Protein AF-A0A7S1HAK6-F1 (afdb_monomer_lite)

pLDDT: mean 76.94, std 20.68, range [29.27, 96.5]

InterPro domains:
  IPR003594 Histidine kinase/HSP90-like ATPase domain [PF02518] (21-90)
  IPR036890 Histidine kinase/HSP90-like ATPase superfamily [G3DSA:3.30.565.10] (14-149)
  IPR036890 Histidine kinase/HSP90-like ATPase superfamily [SSF55874] (18-151)

Secondary structure (DSSP, 8-state):
----HHHHHHHHHHH---TTHHHHHHHHHHHHTT-S-EEEEEETTTTEEEEEE-SS--S-GGGGS---SS---TTGGGT---TTHHHHHHHHH-SEEEEEETTEEEEEEHHHHHTT----EEE-SSPPPSSEEEEEES---TTHHHHHHHHHTT-SS--

Radius of gyration: 15.9 Å; chains: 1; bounding box: 50×39×36 Å

Foldseek 3Di:
DDDPVVVVLVVVLVVCVDLCLLVLLLLVVLVVLVFQAKDWDADQVQRKIKIDTQGQADPDCVLQLCPDDDDDDPVVPVPDDGSHPSNLSLLSQAQWKWKDAPQKIWTDGSVCSVVVNDIDIDGHPDDHDRYMMMMGGPGDDPCCVVCVCVSCVPPPHHD

Structure (mmCIF, N/CA/C/O backbone):
data_AF-A0A7S1HAK6-F1
#
_entry.id   AF-A0A7S1HAK6-F1
#
loop_
_atom_site.group_PDB
_atom_site.id
_atom_site.type_symbol
_atom_site.label_atom_id
_atom_site.label_alt_id
_atom_site.label_comp_id
_atom_site.label_asym_id
_atom_site.label_entity_id
_atom_site.label_seq_id
_atom_site.pdbx_PDB_ins_code
_atom_site.Cartn_x
_atom_site.Cartn_y
_atom_site.Cartn_z
_atom_site.occupancy
_atom_site.B_iso_or_equiv
_atom_site.auth_seq_id
_atom_site.auth_comp_id
_atom_site.auth_asym_id
_atom_site.auth_atom_id
_atom_site.pdbx_PDB_model_num
ATOM 1 N N . VAL A 1 1 ? -34.509 18.110 -1.841 1.00 38.28 1 VAL A N 1
ATOM 2 C CA . VAL A 1 1 ? -34.094 17.100 -2.841 1.00 38.28 1 VAL A CA 1
ATOM 3 C C . VAL A 1 1 ? -33.047 16.230 -2.169 1.00 38.28 1 VAL A C 1
ATOM 5 O O . VAL A 1 1 ? -32.021 16.768 -1.783 1.00 38.28 1 VAL A O 1
ATOM 8 N N . ARG A 1 2 ? -33.351 14.958 -1.875 1.00 29.27 2 ARG A N 1
ATOM 9 C CA . ARG A 1 2 ? -32.369 14.028 -1.294 1.00 29.27 2 ARG A CA 1
ATOM 10 C C . ARG A 1 2 ? -31.511 13.514 -2.444 1.00 29.27 2 ARG A C 1
ATOM 12 O O . ARG A 1 2 ? -32.037 12.844 -3.329 1.00 29.27 2 ARG A O 1
ATOM 19 N N . ILE A 1 3 ? -30.249 13.926 -2.474 1.00 37.22 3 ILE A N 1
ATOM 20 C CA . ILE A 1 3 ? -29.273 13.412 -3.432 1.00 37.22 3 ILE A CA 1
ATOM 21 C C . ILE A 1 3 ? -28.957 11.981 -2.996 1.00 37.22 3 ILE A C 1
ATOM 23 O O . ILE A 1 3 ? -28.778 11.700 -1.815 1.00 37.22 3 ILE A O 1
ATOM 27 N N . ASN A 1 4 ? -29.045 11.059 -3.946 1.00 34.94 4 ASN A N 1
ATOM 28 C CA . ASN A 1 4 ? -28.927 9.630 -3.713 1.00 34.94 4 ASN A CA 1
ATOM 29 C C . ASN A 1 4 ? -27.428 9.278 -3.680 1.00 34.94 4 ASN A C 1
ATOM 31 O O . ASN A 1 4 ? -26.848 8.942 -4.713 1.00 34.94 4 ASN A O 1
ATOM 35 N N . ASP A 1 5 ? -26.795 9.426 -2.515 1.00 44.34 5 ASP A N 1
ATOM 36 C CA . ASP A 1 5 ? -25.338 9.279 -2.336 1.00 44.34 5 ASP A CA 1
ATOM 37 C C . ASP A 1 5 ? -24.814 7.868 -2.677 1.00 44.34 5 ASP A C 1
ATOM 39 O O . ASP A 1 5 ? -23.663 7.697 -3.071 1.00 44.34 5 ASP A O 1
ATOM 43 N N . GLU A 1 6 ? -25.670 6.843 -2.641 1.00 43.56 6 GLU A N 1
ATOM 44 C CA . GLU A 1 6 ? -25.297 5.475 -3.034 1.00 43.56 6 GLU A CA 1
ATOM 45 C C . GLU A 1 6 ? -25.068 5.319 -4.550 1.00 43.56 6 GLU A C 1
ATOM 47 O O . GLU A 1 6 ? -24.323 4.438 -4.993 1.00 43.56 6 GLU A O 1
ATOM 52 N N . GLY A 1 7 ? -25.687 6.180 -5.367 1.00 35.03 7 GLY A N 1
ATOM 53 C CA . GLY A 1 7 ? -25.529 6.170 -6.823 1.00 35.03 7 GLY A CA 1
ATOM 54 C C . GLY A 1 7 ? -24.215 6.799 -7.291 1.00 35.03 7 GLY A C 1
ATOM 55 O O . GLY A 1 7 ? -23.624 6.325 -8.264 1.00 35.03 7 GLY A O 1
ATOM 56 N N . SER A 1 8 ? -23.725 7.825 -6.585 1.00 40.34 8 SER A N 1
ATOM 57 C CA . SER A 1 8 ? -22.475 8.510 -6.943 1.00 40.34 8 SER A CA 1
ATOM 58 C C . SER A 1 8 ? -21.254 7.625 -6.668 1.00 40.34 8 SER A C 1
ATOM 60 O O . SER A 1 8 ? -20.382 7.509 -7.529 1.00 40.34 8 SER A O 1
ATOM 62 N N . LEU A 1 9 ? -21.254 6.885 -5.552 1.00 43.53 9 LEU A N 1
ATOM 63 C CA . LEU A 1 9 ? -20.202 5.923 -5.200 1.00 43.53 9 LEU A CA 1
ATOM 64 C C . LEU A 1 9 ? -20.114 4.756 -6.200 1.00 43.53 9 LEU A C 1
ATOM 66 O O . LEU A 1 9 ? -19.022 4.298 -6.546 1.00 43.53 9 LEU A O 1
ATOM 70 N N . ARG A 1 10 ? -21.259 4.280 -6.715 1.00 40.53 10 ARG A N 1
ATOM 71 C CA . ARG A 1 10 ? -21.298 3.222 -7.743 1.00 40.53 10 ARG A CA 1
ATOM 72 C C . ARG A 1 10 ? -20.753 3.689 -9.092 1.00 40.53 10 ARG A C 1
ATOM 74 O O . ARG A 1 10 ? -20.048 2.916 -9.732 1.00 40.53 10 ARG A O 1
ATOM 81 N N . ASN A 1 11 ? -21.031 4.926 -9.503 1.00 34.59 11 ASN A N 1
ATOM 82 C CA . ASN A 1 11 ? -20.474 5.489 -10.738 1.00 34.59 11 ASN A CA 1
ATOM 83 C C . ASN A 1 11 ? -18.982 5.842 -10.606 1.00 34.59 11 ASN A C 1
ATOM 85 O O . ASN A 1 11 ? -18.238 5.685 -11.571 1.00 34.59 11 ASN A O 1
ATOM 89 N N . GLN A 1 12 ? -18.508 6.224 -9.416 1.00 44.78 12 GLN A N 1
ATOM 90 C CA . GLN A 1 12 ? -17.081 6.472 -9.163 1.00 44.78 12 GLN A CA 1
ATOM 91 C C . GLN A 1 12 ? -16.223 5.205 -9.269 1.00 44.78 12 GLN A C 1
ATOM 93 O O . GLN A 1 12 ? -15.096 5.281 -9.749 1.00 44.78 12 GLN A O 1
ATOM 98 N N . ARG A 1 13 ? -16.760 4.021 -8.934 1.00 44.62 13 ARG A N 1
ATOM 99 C CA . ARG A 1 13 ? -16.067 2.739 -9.177 1.00 44.62 13 ARG A CA 1
ATOM 100 C C . ARG A 1 13 ? -15.721 2.505 -10.653 1.00 44.62 13 ARG A C 1
ATOM 102 O O . ARG A 1 13 ? -14.729 1.843 -10.929 1.00 44.62 13 ARG A O 1
ATOM 109 N N . PHE A 1 14 ? -16.499 3.063 -11.585 1.00 39.50 14 PHE A N 1
ATOM 110 C CA . PHE A 1 14 ? -16.214 3.000 -13.024 1.00 39.50 14 PHE A CA 1
ATOM 111 C C . PHE A 1 14 ? -15.287 4.122 -13.515 1.00 39.50 14 PHE A C 1
ATOM 113 O O . PHE A 1 14 ? -14.663 3.960 -14.559 1.00 39.50 14 PHE A O 1
ATOM 120 N N . ALA A 1 15 ? -15.162 5.229 -12.774 1.00 41.44 15 ALA A N 1
ATOM 121 C CA . ALA A 1 15 ? -14.286 6.352 -13.124 1.00 41.44 15 ALA A CA 1
ATOM 122 C C . ALA A 1 15 ? -12.788 6.060 -12.883 1.00 41.44 15 ALA A C 1
ATOM 124 O O . ALA A 1 15 ? -11.925 6.782 -13.378 1.00 41.44 15 ALA A O 1
ATOM 125 N N . PHE A 1 16 ? -12.456 4.975 -12.175 1.00 50.88 16 PHE A N 1
ATOM 126 C CA . PHE A 1 16 ? -11.088 4.465 -12.045 1.00 50.88 16 PHE A CA 1
ATOM 127 C C . PHE A 1 16 ? -10.793 3.436 -13.150 1.00 50.88 16 PHE A C 1
ATOM 129 O O . PHE A 1 16 ? -10.568 2.256 -12.894 1.00 50.88 16 PHE A O 1
ATOM 136 N N . THR A 1 17 ? -10.830 3.897 -14.402 1.00 45.53 17 THR A N 1
ATOM 137 C CA . THR A 1 17 ? -10.734 3.088 -15.633 1.00 45.53 17 THR A CA 1
ATOM 138 C C . THR A 1 17 ? -9.435 2.282 -15.756 1.00 45.53 17 THR A C 1
ATOM 140 O O . THR A 1 17 ? -9.392 1.302 -16.496 1.00 45.53 17 THR A O 1
ATOM 143 N N . ASP A 1 18 ? -8.387 2.630 -15.005 1.00 64.81 18 ASP A N 1
ATOM 144 C CA . ASP A 1 18 ? -7.153 1.851 -14.967 1.00 64.81 18 ASP A CA 1
ATOM 145 C C . ASP A 1 18 ? -6.836 1.371 -13.544 1.00 64.81 18 ASP A C 1
ATOM 147 O O . ASP A 1 18 ? -6.175 2.050 -12.756 1.00 64.81 18 ASP A O 1
ATOM 151 N N . ARG A 1 19 ? -7.308 0.158 -13.238 1.00 72.00 19 ARG A N 1
ATOM 152 C CA . ARG A 1 19 ? -7.022 -0.609 -12.015 1.00 72.00 19 ARG A CA 1
ATOM 153 C C . ARG A 1 19 ? -5.526 -0.689 -11.677 1.00 72.00 19 ARG A C 1
ATOM 155 O O . ARG A 1 19 ? -5.182 -0.808 -10.507 1.00 72.00 19 ARG A O 1
ATOM 162 N N . PHE A 1 20 ? -4.631 -0.566 -12.661 1.00 79.19 20 PHE A N 1
ATOM 163 C CA . PHE A 1 20 ? -3.183 -0.589 -12.442 1.00 79.19 20 PHE A CA 1
ATOM 164 C C . PHE A 1 20 ? -2.629 0.745 -11.929 1.00 79.19 20 PHE A C 1
ATOM 166 O O . PHE A 1 20 ? -1.528 0.775 -11.382 1.00 79.19 20 PHE A O 1
ATOM 173 N N . THR A 1 21 ? -3.406 1.831 -12.013 1.00 78.25 21 THR A N 1
ATOM 174 C CA . THR A 1 21 ? -3.034 3.144 -11.462 1.00 78.25 21 THR A CA 1
ATOM 175 C C . THR A 1 21 ? -2.714 3.049 -9.976 1.00 78.25 21 THR A C 1
ATOM 177 O O . THR A 1 21 ? -1.777 3.698 -9.528 1.00 78.25 21 THR A O 1
ATOM 180 N N . LEU A 1 22 ? -3.416 2.198 -9.212 1.00 84.06 22 LEU A N 1
ATOM 181 C CA . LEU A 1 22 ? -3.130 2.019 -7.784 1.00 84.06 22 LEU A CA 1
ATOM 182 C C . LEU A 1 22 ? -1.680 1.579 -7.545 1.00 84.06 22 LEU A C 1
ATOM 184 O O . LEU A 1 22 ? -1.036 2.071 -6.627 1.00 84.06 22 LEU A O 1
ATOM 188 N N . VAL A 1 23 ? -1.139 0.708 -8.404 1.00 88.69 23 VAL A N 1
ATOM 189 C CA . VAL A 1 23 ? 0.243 0.227 -8.286 1.00 88.69 23 VAL A CA 1
ATOM 190 C C . VAL A 1 23 ? 1.192 1.393 -8.528 1.00 88.69 23 VAL A C 1
ATOM 192 O O . VAL A 1 23 ? 2.056 1.661 -7.699 1.00 88.69 23 VAL A O 1
ATOM 195 N N . SER A 1 24 ? 0.975 2.154 -9.601 1.00 86.31 24 SER A N 1
ATOM 196 C CA . SER A 1 24 ? 1.760 3.354 -9.903 1.00 86.31 24 SER A CA 1
ATOM 197 C C . SER A 1 24 ? 1.723 4.390 -8.776 1.00 86.31 24 SER A C 1
ATOM 199 O O . SER A 1 24 ? 2.744 5.020 -8.509 1.00 86.31 24 SER A O 1
ATOM 201 N N . GLU A 1 25 ? 0.591 4.567 -8.091 1.00 86.50 25 GLU A N 1
ATOM 202 C CA . GLU A 1 25 ? 0.476 5.475 -6.941 1.00 86.50 25 GLU A CA 1
ATOM 203 C C . GLU A 1 25 ? 1.301 4.995 -5.738 1.00 86.50 25 GLU A C 1
ATOM 205 O O . GLU A 1 25 ? 2.014 5.790 -5.121 1.00 86.50 25 GLU A O 1
ATOM 210 N N . LEU A 1 26 ? 1.275 3.694 -5.431 1.00 89.81 26 LEU A N 1
ATOM 211 C CA . LEU A 1 26 ? 2.104 3.115 -4.368 1.00 89.81 26 LEU A CA 1
ATOM 212 C C . LEU A 1 26 ? 3.599 3.253 -4.685 1.00 89.81 26 LEU A C 1
ATOM 214 O O . LEU A 1 26 ? 4.371 3.697 -3.833 1.00 89.81 26 LEU A O 1
ATOM 218 N N . LEU A 1 27 ? 4.001 2.973 -5.930 1.00 90.75 27 LEU A N 1
ATOM 219 C CA . LEU A 1 27 ? 5.383 3.157 -6.378 1.00 90.75 27 LEU A CA 1
ATOM 220 C C . LEU A 1 27 ? 5.813 4.634 -6.281 1.00 90.75 27 LEU A C 1
ATOM 222 O O . LEU A 1 27 ? 6.911 4.951 -5.814 1.00 90.75 27 LEU A O 1
ATOM 226 N N . GLN A 1 28 ? 4.944 5.570 -6.676 1.00 86.19 28 GLN A N 1
ATOM 227 C CA . GLN A 1 28 ? 5.211 7.005 -6.551 1.00 86.19 28 GLN A CA 1
ATOM 228 C C . GLN A 1 28 ? 5.356 7.446 -5.091 1.00 86.19 28 GLN A C 1
ATOM 230 O O . GLN A 1 28 ? 6.213 8.286 -4.800 1.00 86.19 28 GLN A O 1
ATOM 235 N N . ASN A 1 29 ? 4.559 6.889 -4.177 1.00 87.56 29 ASN A N 1
ATOM 236 C CA . ASN A 1 29 ? 4.664 7.167 -2.745 1.00 87.56 29 ASN A CA 1
ATOM 237 C C . ASN A 1 29 ? 6.003 6.690 -2.177 1.00 87.56 29 ASN A C 1
ATOM 239 O O . ASN A 1 29 ? 6.687 7.478 -1.523 1.00 87.56 29 ASN A O 1
ATOM 243 N N . ALA A 1 30 ? 6.435 5.478 -2.524 1.00 90.38 30 ALA A N 1
ATOM 244 C CA . ALA A 1 30 ? 7.760 4.975 -2.168 1.00 90.38 30 ALA A CA 1
ATOM 245 C C . ALA A 1 30 ? 8.882 5.897 -2.686 1.00 90.38 30 ALA A C 1
ATOM 247 O O . ALA A 1 30 ? 9.790 6.285 -1.947 1.00 90.38 30 ALA A O 1
ATOM 248 N N . ARG A 1 31 ? 8.779 6.368 -3.938 1.00 89.69 31 ARG A N 1
ATOM 249 C CA . ARG A 1 31 ? 9.730 7.343 -4.499 1.00 89.69 31 ARG A CA 1
ATOM 250 C C . ARG A 1 31 ? 9.743 8.665 -3.722 1.00 89.69 31 ARG A C 1
ATOM 252 O O . ARG A 1 31 ? 10.815 9.186 -3.429 1.00 89.69 31 ARG A O 1
ATOM 259 N N . ARG A 1 32 ? 8.576 9.218 -3.365 1.00 86.81 32 ARG A N 1
ATOM 260 C CA . ARG A 1 32 ? 8.457 10.446 -2.541 1.00 86.81 32 ARG A CA 1
ATOM 261 C C . ARG A 1 32 ? 9.006 10.255 -1.121 1.00 86.81 32 ARG A C 1
ATOM 263 O O . ARG A 1 32 ? 9.418 11.229 -0.483 1.00 86.81 32 ARG A O 1
ATOM 270 N N . ALA A 1 33 ? 9.008 9.021 -0.624 1.00 89.00 33 ALA A N 1
ATOM 271 C CA . ALA A 1 33 ? 9.649 8.643 0.629 1.00 89.00 33 ALA A CA 1
ATOM 272 C C . ALA A 1 33 ? 11.176 8.485 0.501 1.00 89.00 33 ALA A C 1
ATOM 274 O O . ALA A 1 33 ? 11.846 8.289 1.513 1.00 89.00 33 ALA A O 1
ATOM 275 N N . GLY A 1 34 ? 11.738 8.610 -0.707 1.00 91.75 34 GLY A N 1
ATOM 276 C CA . GLY A 1 34 ? 13.169 8.445 -0.954 1.00 91.75 34 GLY A CA 1
ATOM 277 C C . GLY A 1 34 ? 13.623 6.987 -0.910 1.00 91.75 34 GLY A C 1
ATOM 278 O O . GLY A 1 34 ? 14.780 6.731 -0.584 1.00 91.75 34 GLY A O 1
ATOM 279 N N . ALA A 1 35 ? 12.724 6.039 -1.198 1.00 94.25 35 ALA A N 1
ATOM 280 C CA . ALA A 1 35 ? 13.066 4.626 -1.265 1.00 94.25 35 ALA A CA 1
ATOM 281 C C . ALA A 1 35 ? 14.196 4.370 -2.268 1.00 94.25 35 ALA A C 1
ATOM 283 O O . ALA A 1 35 ? 14.256 4.986 -3.332 1.00 94.25 35 ALA A O 1
ATOM 284 N N . ARG A 1 36 ? 15.079 3.437 -1.917 1.00 95.50 36 ARG A N 1
ATOM 285 C CA . ARG A 1 36 ? 16.211 2.967 -2.730 1.00 95.50 36 ARG A CA 1
ATOM 286 C C . ARG A 1 36 ? 15.911 1.634 -3.409 1.00 95.50 36 ARG A C 1
ATOM 288 O O . ARG A 1 36 ? 16.607 1.267 -4.347 1.00 95.50 36 ARG A O 1
ATOM 295 N N . SER A 1 37 ? 14.904 0.923 -2.921 1.00 95.50 37 SER A N 1
ATOM 296 C CA . SER A 1 37 ? 14.361 -0.302 -3.495 1.00 95.50 37 SER A CA 1
ATOM 297 C C . SER A 1 37 ? 12.890 -0.414 -3.128 1.00 95.50 37 SER A C 1
ATOM 299 O O . SER A 1 37 ? 12.491 -0.025 -2.025 1.00 95.50 37 SER A O 1
ATOM 301 N N . ILE A 1 38 ? 12.107 -0.980 -4.034 1.00 95.44 38 ILE A N 1
ATOM 302 C CA . ILE A 1 38 ? 10.700 -1.295 -3.819 1.00 95.44 38 ILE A CA 1
ATOM 303 C C . ILE A 1 38 ? 10.520 -2.791 -4.094 1.00 95.44 38 ILE A C 1
ATOM 305 O O . ILE A 1 38 ? 11.270 -3.376 -4.866 1.00 95.44 38 ILE A O 1
ATOM 309 N N . THR A 1 39 ? 9.569 -3.433 -3.432 1.00 96.06 39 THR A N 1
ATOM 310 C CA . THR A 1 39 ? 9.175 -4.819 -3.698 1.00 96.06 39 THR A CA 1
ATOM 311 C C . THR A 1 39 ? 7.670 -4.862 -3.870 1.00 96.06 39 THR A C 1
ATOM 313 O O . THR A 1 39 ? 6.943 -4.263 -3.075 1.00 96.06 39 THR A O 1
ATOM 316 N N . VAL A 1 40 ? 7.212 -5.545 -4.917 1.00 95.06 40 VAL A N 1
ATOM 317 C CA . VAL A 1 40 ? 5.793 -5.710 -5.234 1.00 95.06 40 VAL A CA 1
ATOM 318 C C . VAL A 1 40 ? 5.468 -7.197 -5.293 1.00 95.06 40 VAL A C 1
ATOM 320 O O . VAL A 1 40 ? 5.853 -7.883 -6.236 1.00 95.06 40 VAL A O 1
ATOM 323 N N . ASP A 1 41 ? 4.715 -7.677 -4.309 1.00 95.31 41 ASP A N 1
ATOM 324 C CA . ASP A 1 41 ? 4.227 -9.052 -4.243 1.00 95.31 41 ASP A CA 1
ATOM 325 C C . ASP A 1 41 ? 2.724 -9.071 -4.521 1.00 95.31 41 ASP A C 1
ATOM 327 O O . ASP A 1 41 ? 1.949 -8.397 -3.842 1.00 95.31 41 ASP A O 1
ATOM 331 N N . HIS A 1 42 ? 2.291 -9.849 -5.511 1.00 94.62 42 HIS A N 1
ATOM 332 C CA . HIS A 1 42 ? 0.876 -9.997 -5.845 1.00 94.62 42 HIS A CA 1
ATOM 333 C C . HIS A 1 42 ? 0.478 -11.466 -5.904 1.00 94.62 42 HIS A C 1
ATOM 335 O O . HIS A 1 42 ? 1.014 -12.238 -6.699 1.00 94.62 42 HIS A O 1
ATOM 341 N N . ASP A 1 43 ? -0.516 -11.822 -5.099 1.00 93.88 43 ASP A N 1
ATOM 342 C CA . ASP A 1 43 ? -1.148 -13.131 -5.098 1.00 93.88 43 ASP A CA 1
ATOM 343 C C . ASP A 1 43 ? -2.574 -13.013 -5.646 1.00 93.88 43 ASP A C 1
ATOM 345 O O . ASP A 1 43 ? -3.485 -12.504 -4.990 1.00 93.88 43 ASP A O 1
ATOM 349 N N . ALA A 1 44 ? -2.770 -13.523 -6.862 1.00 89.44 44 ALA A N 1
ATOM 350 C CA . ALA A 1 44 ? -4.064 -13.517 -7.535 1.00 89.44 44 ALA A CA 1
ATOM 351 C C . ALA A 1 44 ? -5.088 -14.482 -6.904 1.00 89.44 44 ALA A C 1
ATOM 353 O O . ALA A 1 44 ? -6.292 -14.284 -7.076 1.00 89.44 44 ALA A O 1
ATOM 354 N N . VAL A 1 45 ? -4.638 -15.520 -6.184 1.00 90.62 45 VAL A N 1
ATOM 355 C CA . VAL A 1 45 ? -5.517 -16.498 -5.523 1.00 90.62 45 VAL A CA 1
ATOM 356 C C . VAL A 1 45 ? -6.130 -15.878 -4.275 1.00 90.62 45 VAL A C 1
ATOM 358 O O . VAL A 1 45 ? -7.349 -15.912 -4.109 1.00 90.62 45 VAL A O 1
ATOM 361 N N . THR A 1 46 ? -5.302 -15.272 -3.420 1.00 93.81 46 THR A N 1
ATOM 362 C CA . THR A 1 46 ? -5.783 -14.581 -2.211 1.00 93.81 46 THR A CA 1
ATOM 363 C C . THR A 1 46 ? -6.253 -13.151 -2.479 1.00 93.81 46 THR A C 1
ATOM 365 O O . THR A 1 46 ? -6.864 -12.542 -1.602 1.00 93.81 46 THR A O 1
ATOM 368 N N . ARG A 1 47 ? -6.033 -12.632 -3.697 1.00 94.19 47 ARG A N 1
ATOM 369 C CA . ARG A 1 47 ? -6.328 -11.247 -4.104 1.00 94.19 47 ARG A CA 1
ATOM 370 C C . ARG A 1 47 ? -5.635 -10.235 -3.201 1.00 94.19 47 ARG A C 1
ATOM 372 O O . ARG A 1 47 ? -6.260 -9.285 -2.720 1.00 94.19 47 ARG A O 1
ATOM 379 N N . THR A 1 48 ? -4.350 -10.471 -2.965 1.00 95.44 48 THR A N 1
ATOM 380 C CA . THR A 1 48 ? -3.521 -9.656 -2.077 1.00 95.44 48 THR A CA 1
ATOM 381 C C . THR A 1 48 ? -2.400 -9.002 -2.870 1.00 95.44 48 THR A C 1
ATOM 383 O O . THR A 1 48 ? -1.679 -9.678 -3.602 1.00 95.44 48 THR A O 1
ATOM 386 N N . LEU A 1 49 ? -2.237 -7.691 -2.712 1.00 95.56 49 LEU A N 1
ATOM 387 C CA . LEU A 1 49 ? -1.083 -6.941 -3.201 1.00 95.56 49 LEU A CA 1
ATOM 388 C C . LEU A 1 49 ? -0.329 -6.374 -2.002 1.00 95.56 49 LEU A C 1
ATOM 390 O O . LEU A 1 49 ? -0.909 -5.643 -1.207 1.00 95.56 49 LEU A O 1
ATOM 394 N N . THR A 1 50 ? 0.961 -6.666 -1.903 1.00 96.44 50 THR A N 1
ATOM 395 C CA . THR A 1 50 ? 1.860 -6.073 -0.916 1.00 96.44 50 THR A CA 1
ATOM 396 C C . THR A 1 50 ? 2.914 -5.242 -1.633 1.00 96.44 50 THR A C 1
ATOM 398 O O . THR A 1 50 ? 3.605 -5.742 -2.517 1.00 96.44 50 THR A O 1
ATOM 401 N N . VAL A 1 51 ? 3.054 -3.977 -1.246 1.00 95.38 51 VAL A N 1
ATOM 402 C CA . VAL A 1 51 ? 4.135 -3.095 -1.697 1.00 95.38 51 VAL A CA 1
ATOM 403 C C . VAL A 1 51 ? 4.983 -2.719 -0.494 1.00 95.38 51 VAL A C 1
ATOM 405 O O . VAL A 1 51 ? 4.454 -2.256 0.516 1.00 95.38 51 VAL A O 1
ATOM 408 N N . ARG A 1 52 ? 6.295 -2.929 -0.599 1.00 96.50 52 ARG A N 1
ATOM 409 C CA . ARG A 1 52 ? 7.274 -2.591 0.440 1.00 96.50 52 ARG A CA 1
ATOM 410 C C . ARG A 1 52 ? 8.319 -1.654 -0.126 1.00 96.50 52 ARG A C 1
ATOM 412 O O . ARG A 1 52 ? 8.811 -1.882 -1.225 1.00 96.50 52 ARG A O 1
ATOM 419 N N . ASP A 1 53 ? 8.694 -0.645 0.637 1.00 95.75 53 ASP A N 1
ATOM 420 C CA . ASP A 1 53 ? 9.787 0.255 0.301 1.00 95.75 53 ASP A CA 1
ATOM 421 C C . ASP A 1 53 ? 10.688 0.495 1.511 1.00 95.75 53 ASP A C 1
ATOM 423 O O . ASP A 1 53 ? 10.252 0.345 2.648 1.00 95.75 53 ASP A O 1
ATOM 427 N N . ASN A 1 54 ? 11.941 0.875 1.263 1.00 96.31 54 ASN A N 1
ATOM 428 C CA . ASN A 1 54 ? 12.916 1.234 2.299 1.00 96.31 54 ASN A CA 1
ATOM 429 C C . ASN A 1 54 ? 13.168 2.751 2.373 1.00 96.31 54 ASN A C 1
ATOM 431 O O . ASN A 1 54 ? 14.301 3.199 2.555 1.00 96.31 54 ASN A O 1
ATOM 435 N N . GLY A 1 55 ? 12.130 3.558 2.145 1.00 94.19 55 GLY A N 1
ATOM 436 C CA . GLY A 1 55 ? 12.180 5.007 2.295 1.00 94.19 55 GLY A CA 1
ATOM 437 C C . GLY A 1 55 ? 12.122 5.458 3.758 1.00 94.19 55 GLY A C 1
ATOM 438 O O . GLY A 1 55 ? 12.285 4.685 4.699 1.00 94.19 55 GLY A O 1
ATOM 439 N N . ARG A 1 56 ? 11.843 6.747 3.975 1.00 93.44 56 ARG A N 1
ATOM 440 C CA . ARG A 1 56 ? 11.747 7.349 5.325 1.00 93.44 56 ARG A CA 1
ATOM 441 C C . ARG A 1 56 ? 10.530 6.908 6.154 1.00 93.44 56 ARG A C 1
ATOM 443 O O . ARG A 1 56 ? 10.448 7.242 7.339 1.00 93.44 56 ARG A O 1
ATOM 450 N N . GLY A 1 57 ? 9.591 6.194 5.536 1.00 91.50 57 GLY A N 1
ATOM 451 C CA . GLY A 1 57 ? 8.320 5.821 6.145 1.00 91.50 57 GLY A CA 1
ATOM 452 C C . GLY A 1 57 ? 7.306 6.967 6.214 1.00 91.50 57 GLY A C 1
ATOM 453 O O . GLY A 1 57 ? 7.457 8.003 5.560 1.00 91.50 57 GLY A O 1
ATOM 454 N N . ILE A 1 58 ? 6.267 6.763 7.020 1.00 88.38 58 ILE A N 1
ATOM 455 C CA . ILE A 1 58 ? 5.130 7.669 7.194 1.00 88.38 58 ILE A CA 1
ATOM 456 C C . ILE A 1 58 ? 5.125 8.173 8.633 1.00 88.38 58 ILE A C 1
ATOM 458 O O . ILE A 1 58 ? 4.856 7.415 9.556 1.00 88.38 58 ILE A O 1
ATOM 462 N N . ASP A 1 59 ? 5.422 9.459 8.814 1.00 84.31 59 ASP A N 1
ATOM 463 C CA . ASP A 1 59 ? 5.432 10.096 10.140 1.00 84.31 59 ASP A CA 1
ATOM 464 C C . ASP A 1 59 ? 4.020 10.392 10.668 1.00 84.31 59 ASP A C 1
ATOM 466 O O . ASP A 1 59 ? 3.817 10.530 11.869 1.00 84.31 59 ASP A O 1
ATOM 470 N N . ASP A 1 60 ? 3.057 10.536 9.759 1.00 83.31 60 ASP A N 1
ATOM 471 C CA . ASP A 1 60 ? 1.678 10.892 10.068 1.00 83.31 60 ASP A CA 1
ATOM 472 C C . ASP A 1 60 ? 0.732 10.130 9.134 1.00 83.31 60 ASP A C 1
ATOM 474 O O . ASP A 1 60 ? 0.613 10.441 7.945 1.00 83.31 60 ASP A O 1
ATOM 478 N N . PHE A 1 61 ? 0.073 9.111 9.686 1.00 82.75 61 PHE A N 1
ATOM 479 C CA . PHE A 1 61 ? -0.875 8.258 8.970 1.00 82.75 61 PHE A CA 1
ATOM 480 C C . PHE A 1 61 ? -2.132 9.019 8.532 1.00 82.75 61 PHE A C 1
ATOM 482 O O . PHE A 1 61 ? -2.775 8.608 7.566 1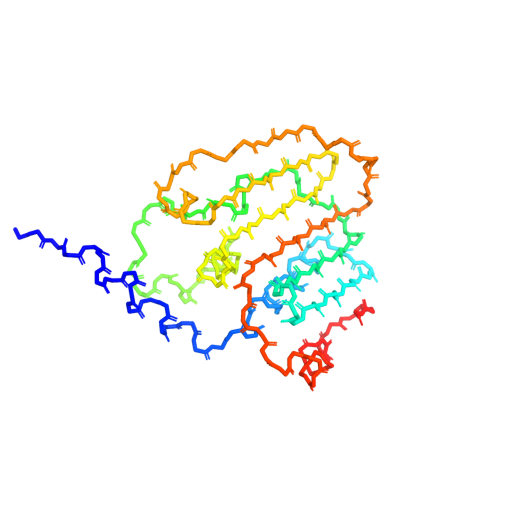.00 82.75 61 PHE A O 1
ATOM 489 N N . GLN A 1 62 ? -2.459 10.162 9.149 1.00 74.62 62 GLN A N 1
ATOM 490 C CA . GLN A 1 62 ? -3.581 10.986 8.696 1.00 74.62 62 GLN A CA 1
ATOM 491 C C . GLN A 1 62 ? -3.336 11.531 7.287 1.00 74.62 62 GLN A C 1
ATOM 493 O O . GLN A 1 62 ? -4.291 11.701 6.534 1.00 74.62 62 GLN A O 1
ATOM 498 N N . LYS A 1 63 ? -2.075 11.704 6.866 1.00 72.81 63 LYS A N 1
ATOM 499 C CA . LYS A 1 63 ? -1.721 12.131 5.497 1.00 72.81 63 LYS A CA 1
ATOM 500 C C . LYS A 1 63 ? -2.057 11.094 4.426 1.00 72.81 63 LYS A C 1
ATOM 502 O O . LYS A 1 63 ? -2.219 11.459 3.267 1.00 72.81 63 LYS A O 1
ATOM 507 N N . LEU A 1 64 ? -2.179 9.814 4.786 1.00 67.00 64 LEU A N 1
ATOM 508 C CA . LEU A 1 64 ? -2.696 8.786 3.870 1.00 67.00 64 LEU A CA 1
ATOM 509 C C . LEU A 1 64 ? -4.203 8.924 3.660 1.00 67.00 64 LEU A C 1
ATOM 511 O O . LEU A 1 64 ? -4.719 8.601 2.595 1.00 67.00 64 LEU A O 1
ATOM 515 N N . LEU A 1 65 ? -4.892 9.385 4.702 1.00 62.56 65 LEU A N 1
ATOM 516 C CA . LEU A 1 65 ? -6.343 9.373 4.846 1.00 62.56 65 LEU A CA 1
ATOM 517 C C . LEU A 1 65 ? -6.940 10.776 4.828 1.00 62.56 65 LEU A C 1
ATOM 519 O O . LEU A 1 65 ? -8.106 10.939 5.180 1.00 62.56 65 LEU A O 1
ATOM 523 N N . THR A 1 66 ? -6.165 11.789 4.428 1.00 57.81 66 THR A N 1
ATOM 524 C CA . THR A 1 66 ? -6.668 13.144 4.211 1.00 57.81 66 THR A CA 1
ATOM 525 C C . THR A 1 66 ? -7.535 13.101 2.953 1.00 57.81 66 THR A C 1
ATOM 527 O O . THR A 1 66 ? -7.144 13.503 1.860 1.00 57.81 66 THR A O 1
ATOM 530 N N . PHE A 1 67 ? -8.731 12.530 3.106 1.00 52.38 67 PHE A N 1
ATOM 531 C CA . PHE A 1 67 ? -9.888 12.842 2.298 1.00 52.38 67 PHE A CA 1
ATOM 532 C C . PHE A 1 67 ? -10.091 14.321 2.510 1.00 52.38 67 PHE A C 1
ATOM 534 O O . PHE A 1 67 ? -10.585 14.723 3.560 1.00 52.38 67 PHE A O 1
ATOM 541 N N . ASN A 1 68 ? -9.583 15.103 1.572 1.00 39.72 68 ASN A N 1
ATOM 542 C CA . ASN A 1 68 ? -9.629 16.541 1.632 1.00 39.72 68 ASN A CA 1
ATOM 543 C C . ASN A 1 68 ? -10.954 17.031 2.245 1.00 39.72 68 ASN A C 1
ATOM 545 O O . ASN A 1 68 ? -12.045 16.801 1.710 1.00 39.72 68 ASN A O 1
ATOM 549 N N . GLU A 1 69 ? -10.831 17.707 3.381 1.00 35.12 69 GLU A N 1
ATOM 550 C CA . GLU A 1 69 ? -11.853 18.613 3.866 1.00 35.12 69 GLU A CA 1
ATOM 551 C C . GLU A 1 69 ? -12.166 19.600 2.729 1.00 35.12 69 GLU A C 1
ATOM 553 O O . GLU A 1 69 ? -11.252 20.090 2.068 1.00 35.12 69 GLU A O 1
ATOM 558 N N . SER A 1 70 ? -13.452 19.882 2.510 1.00 37.78 70 SER A N 1
ATOM 559 C CA . SER A 1 70 ? -14.043 20.707 1.435 1.00 37.78 70 SER A CA 1
ATOM 560 C C . SER A 1 70 ? -14.295 19.988 0.102 1.00 37.78 70 SER A C 1
ATOM 562 O O . SER A 1 70 ? -13.549 19.113 -0.305 1.00 37.78 70 SER A O 1
ATOM 564 N N . GLY A 1 71 ? -15.428 20.286 -0.537 1.00 41.94 71 GLY A N 1
ATOM 565 C CA . GLY A 1 71 ? -15.870 19.639 -1.772 1.00 41.94 71 GLY A CA 1
ATOM 566 C C . GLY A 1 71 ? -14.908 19.865 -2.938 1.00 41.94 71 GLY A C 1
ATOM 567 O O . GLY A 1 71 ? -14.442 20.978 -3.161 1.00 41.94 71 GLY A O 1
ATOM 568 N N . TRP A 1 72 ? -14.639 18.800 -3.689 1.00 43.56 72 TRP A N 1
ATOM 569 C CA . TRP A 1 72 ? -13.824 18.850 -4.901 1.00 43.56 72 TRP A CA 1
ATOM 570 C C . TRP A 1 72 ? -14.765 18.970 -6.080 1.00 43.56 72 TRP A C 1
ATOM 572 O O . TRP A 1 72 ? -15.251 17.965 -6.597 1.00 43.56 72 TRP A O 1
ATOM 582 N N . ASP A 1 73 ? -15.048 20.207 -6.471 1.00 40.78 73 ASP A N 1
ATOM 583 C CA . ASP A 1 73 ? -15.551 20.460 -7.810 1.00 40.78 73 ASP A CA 1
ATOM 584 C C . ASP A 1 73 ? -14.451 20.064 -8.813 1.00 40.78 73 ASP A C 1
ATOM 586 O O . ASP A 1 73 ? -13.257 20.300 -8.587 1.00 40.78 73 ASP A O 1
ATOM 590 N N . GLU A 1 74 ? -14.864 19.453 -9.926 1.00 44.56 74 GLU A N 1
ATOM 591 C CA . GLU A 1 74 ? -14.013 18.892 -10.990 1.00 44.56 74 GLU A CA 1
ATOM 592 C C . GLU A 1 74 ? -12.832 19.770 -11.470 1.00 44.56 74 GLU A C 1
ATOM 594 O O . GLU A 1 74 ? -11.802 19.186 -11.812 1.00 44.56 74 GLU A O 1
ATOM 599 N N . PRO A 1 75 ? -12.867 21.122 -11.445 1.00 42.59 75 PRO A N 1
ATOM 600 C CA . PRO A 1 75 ? -11.738 21.929 -11.918 1.00 42.59 75 PRO A CA 1
ATOM 601 C C . PRO A 1 75 ? -10.520 21.957 -10.979 1.00 42.59 75 PRO A C 1
ATOM 603 O O . PRO A 1 75 ? -9.405 22.199 -11.436 1.00 42.59 75 PRO A O 1
ATOM 606 N N . THR A 1 76 ? -10.692 21.735 -9.670 1.00 39.12 76 THR A N 1
ATOM 607 C 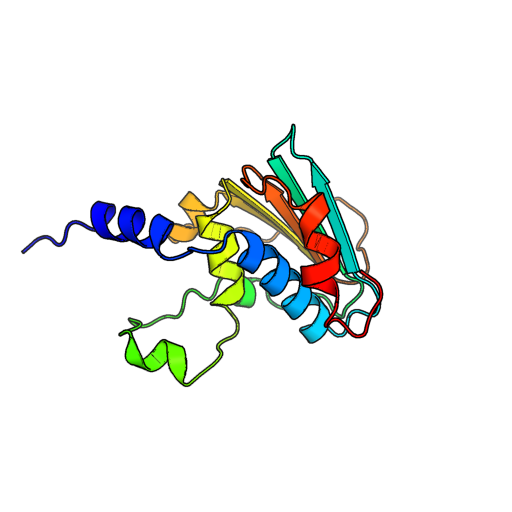CA . THR A 1 76 ? -9.593 21.910 -8.692 1.00 39.12 76 THR A CA 1
ATOM 608 C C . THR A 1 76 ? -8.670 20.685 -8.623 1.00 39.12 76 THR A C 1
ATOM 610 O O . THR A 1 76 ? -7.509 20.804 -8.235 1.00 39.12 76 THR A O 1
ATOM 613 N N . CYS A 1 77 ? -9.133 19.518 -9.085 1.00 42.16 77 CYS A N 1
ATOM 614 C CA . CYS A 1 77 ? -8.324 18.297 -9.186 1.00 42.16 77 CYS A CA 1
ATOM 615 C C . CYS A 1 77 ? -7.190 18.381 -10.226 1.00 42.16 77 CYS A C 1
ATOM 617 O O . CYS A 1 77 ? -6.250 17.592 -10.147 1.00 42.16 77 CYS A O 1
ATOM 619 N N . GLU A 1 78 ? -7.259 19.302 -11.193 1.00 40.69 78 GLU A N 1
ATOM 620 C CA . GLU A 1 78 ? -6.247 19.416 -12.255 1.00 40.69 78 GLU A CA 1
ATOM 621 C C . GLU A 1 78 ? -5.070 20.340 -11.898 1.00 40.69 78 GLU A C 1
ATOM 623 O O . GLU A 1 78 ? -4.005 20.224 -12.503 1.00 40.69 78 GLU A O 1
ATOM 628 N N . ALA A 1 79 ? -5.224 21.239 -10.917 1.00 36.91 79 ALA A N 1
ATOM 629 C CA . ALA A 1 79 ? -4.251 22.306 -10.663 1.00 36.91 79 ALA A CA 1
ATOM 630 C C . ALA A 1 79 ? -3.283 22.025 -9.503 1.00 36.91 79 ALA A C 1
ATOM 632 O O . ALA A 1 79 ? -2.116 22.411 -9.575 1.00 36.91 79 ALA A O 1
ATOM 633 N N . GLU A 1 80 ? -3.725 21.341 -8.447 1.00 33.41 80 GLU A N 1
ATOM 634 C CA . GLU A 1 80 ? -2.887 21.055 -7.283 1.00 33.41 80 GLU A CA 1
ATOM 635 C C . GLU A 1 80 ? -2.852 19.558 -7.031 1.00 33.41 80 GLU A C 1
ATOM 637 O O . GLU A 1 80 ? -3.889 18.915 -6.994 1.00 33.41 80 GLU A O 1
ATOM 642 N N . ASN A 1 81 ? -1.648 19.005 -6.902 1.00 40.75 81 ASN A N 1
ATOM 643 C CA . ASN A 1 81 ? -1.358 17.584 -6.739 1.00 40.75 81 ASN A CA 1
ATOM 644 C C . ASN A 1 81 ? -1.276 17.292 -5.226 1.00 40.75 81 ASN A C 1
ATOM 646 O O . ASN A 1 81 ? -0.178 17.363 -4.661 1.00 40.75 81 ASN A O 1
ATOM 650 N N . PRO A 1 82 ? -2.395 17.057 -4.512 1.00 38.38 82 PRO A N 1
ATOM 651 C CA . PRO A 1 82 ? -2.404 17.030 -3.063 1.00 38.38 82 PRO A CA 1
ATOM 652 C C . PRO A 1 82 ? -1.956 15.640 -2.606 1.00 38.38 82 PRO A C 1
ATOM 654 O O . PRO A 1 82 ? -2.274 14.614 -3.219 1.00 38.38 82 PRO A O 1
ATOM 657 N N . PHE A 1 83 ? -1.222 15.594 -1.499 1.00 41.84 83 PHE A N 1
ATOM 658 C CA . PHE A 1 83 ? -0.902 14.357 -0.797 1.00 41.84 83 PHE A CA 1
ATOM 659 C C . PHE A 1 83 ? -2.215 13.679 -0.351 1.00 41.84 83 PHE A C 1
ATOM 661 O O . PHE A 1 83 ? -2.771 14.051 0.671 1.00 41.84 83 PHE A O 1
ATOM 668 N N . GLY A 1 84 ? -2.752 12.735 -1.137 1.00 49.12 84 GLY A N 1
ATOM 669 C CA . GLY A 1 84 ? -3.943 11.960 -0.742 1.00 49.12 84 GLY A CA 1
ATOM 670 C C . GLY A 1 84 ? -4.794 11.389 -1.881 1.00 49.12 84 GLY A C 1
ATOM 671 O O . GLY A 1 84 ? -5.391 10.325 -1.726 1.00 49.12 84 GLY A O 1
ATOM 672 N N . VAL A 1 85 ? -4.806 12.015 -3.065 1.00 55.62 85 VAL A N 1
ATOM 673 C CA . VAL A 1 85 ? -5.665 11.560 -4.187 1.00 55.62 85 VAL A CA 1
ATOM 674 C C . VAL A 1 85 ? -5.196 10.214 -4.760 1.00 55.62 85 VAL A C 1
ATOM 676 O O . VAL A 1 85 ? -5.992 9.411 -5.240 1.00 55.62 85 VAL A O 1
ATOM 679 N N . GLY A 1 86 ? -3.893 9.931 -4.694 1.00 63.84 86 GLY A N 1
ATOM 680 C CA . GLY A 1 86 ? -3.316 8.662 -5.141 1.00 63.84 86 GLY A CA 1
ATOM 681 C C . GLY A 1 86 ? -3.771 7.463 -4.310 1.00 63.84 86 GLY A C 1
ATOM 682 O O . GLY A 1 86 ? -4.228 6.457 -4.849 1.00 63.84 86 GLY A O 1
ATOM 683 N N . PHE A 1 87 ? -3.699 7.594 -2.983 1.00 72.06 87 PHE A N 1
ATOM 684 C CA . PHE A 1 87 ? -3.998 6.504 -2.053 1.00 72.06 87 PHE A CA 1
ATOM 685 C C . PHE A 1 87 ? -5.498 6.217 -1.931 1.00 72.06 87 PHE A C 1
ATOM 687 O O . PHE A 1 87 ? -5.878 5.061 -1.765 1.00 72.06 87 PHE A O 1
ATOM 694 N N . SER A 1 88 ? -6.369 7.218 -2.105 1.00 72.00 88 SER A N 1
ATOM 695 C CA . SER A 1 88 ? -7.825 7.005 -2.087 1.00 72.00 88 SER A CA 1
ATOM 696 C C . SER A 1 88 ? -8.290 5.990 -3.141 1.00 72.00 88 SER A C 1
ATOM 698 O O . SER A 1 88 ? -9.247 5.258 -2.903 1.00 72.00 88 SER A O 1
ATOM 700 N N . ARG A 1 89 ? -7.563 5.846 -4.258 1.00 74.25 89 ARG A N 1
ATOM 701 C CA . ARG A 1 89 ? -7.805 4.790 -5.258 1.00 74.25 89 ARG A CA 1
ATOM 702 C C . ARG A 1 89 ? -7.673 3.388 -4.674 1.00 74.25 89 ARG A C 1
ATOM 704 O O . ARG A 1 89 ? -8.449 2.512 -5.043 1.00 74.25 89 ARG A O 1
ATOM 711 N N . CYS A 1 90 ? -6.734 3.186 -3.747 1.00 78.06 90 CYS A N 1
ATOM 712 C CA . CYS A 1 90 ? -6.590 1.917 -3.039 1.00 78.06 90 CYS A CA 1
ATOM 713 C C . CYS A 1 90 ? -7.867 1.614 -2.247 1.00 78.06 90 CYS A C 1
ATOM 715 O O . CYS A 1 90 ? -8.366 0.501 -2.314 1.00 78.06 90 CYS A O 1
ATOM 717 N N . LEU A 1 91 ? -8.457 2.621 -1.598 1.00 81.88 91 LEU A N 1
ATOM 718 C CA . LEU A 1 91 ? -9.670 2.465 -0.787 1.00 81.88 91 LEU A CA 1
ATOM 719 C C . LEU A 1 91 ? -10.900 2.058 -1.607 1.00 81.88 91 LEU A C 1
ATOM 721 O O . LEU A 1 91 ? -11.753 1.330 -1.117 1.00 81.88 91 LEU A O 1
ATOM 725 N N . TYR A 1 92 ? -10.999 2.500 -2.861 1.00 80.62 92 TYR A N 1
ATOM 726 C CA . TYR A 1 92 ? -12.098 2.097 -3.745 1.00 80.62 92 TYR A CA 1
ATOM 727 C C . TYR A 1 92 ? -11.881 0.735 -4.418 1.00 80.62 92 TYR A C 1
ATOM 729 O O . TYR A 1 92 ? -12.859 0.108 -4.838 1.00 80.62 92 TYR A O 1
ATOM 737 N N . ALA A 1 93 ? -10.625 0.300 -4.554 1.00 83.69 93 ALA A N 1
ATOM 738 C CA . ALA A 1 93 ? -10.229 -0.898 -5.296 1.00 83.69 93 ALA A CA 1
ATOM 739 C C . ALA A 1 93 ? -10.013 -2.141 -4.417 1.00 83.69 93 ALA A C 1
ATOM 741 O O . ALA A 1 93 ? -9.780 -3.227 -4.950 1.00 83.69 93 ALA A O 1
ATOM 742 N N . THR A 1 94 ? -10.053 -1.994 -3.093 1.00 88.56 94 THR A N 1
ATOM 743 C CA . THR A 1 94 ? -9.732 -3.056 -2.132 1.00 88.56 94 THR A CA 1
ATOM 744 C C . THR A 1 94 ? -10.831 -3.147 -1.079 1.00 88.56 94 THR A C 1
ATOM 746 O O . THR A 1 94 ? -11.704 -2.289 -1.013 1.00 88.56 94 THR A O 1
ATOM 749 N N . SER A 1 95 ? -10.853 -4.225 -0.296 1.00 91.94 95 SER A N 1
ATOM 750 C CA . SER A 1 95 ? -11.784 -4.379 0.829 1.00 91.94 95 SER A CA 1
ATOM 751 C C . SER A 1 95 ? -11.129 -4.014 2.158 1.00 91.94 95 SER A C 1
ATOM 753 O O . SER A 1 95 ? -11.752 -3.375 2.999 1.00 91.94 95 SER A O 1
ATOM 755 N N . ARG A 1 96 ? -9.849 -4.348 2.332 1.00 95.19 96 ARG A N 1
ATOM 756 C CA . ARG A 1 96 ? -9.065 -4.073 3.543 1.00 95.19 96 ARG A CA 1
ATOM 757 C C . ARG A 1 96 ? -7.692 -3.542 3.159 1.00 95.19 96 ARG A C 1
ATOM 759 O O . ARG A 1 96 ? -7.117 -3.985 2.161 1.00 95.19 96 ARG A O 1
ATOM 766 N N . CYS A 1 97 ? -7.187 -2.612 3.956 1.00 93.81 97 CYS A N 1
ATOM 767 C CA . CYS A 1 97 ? -5.867 -2.025 3.800 1.00 93.81 97 CYS A CA 1
ATOM 768 C C . CYS A 1 97 ? -5.107 -2.128 5.123 1.00 93.81 97 CYS A C 1
ATOM 770 O O . CYS A 1 97 ? -5.641 -1.768 6.172 1.00 93.81 97 CYS A O 1
ATOM 772 N N . ILE A 1 98 ? -3.869 -2.613 5.056 1.00 94.88 98 ILE A N 1
ATOM 773 C CA . ILE A 1 98 ? -2.942 -2.644 6.182 1.00 94.88 98 ILE A CA 1
ATOM 774 C C . ILE A 1 98 ? -1.731 -1.805 5.804 1.00 94.88 98 ILE A C 1
ATOM 776 O O . ILE A 1 98 ? -1.068 -2.068 4.803 1.00 94.88 98 ILE A O 1
ATOM 780 N N . VAL A 1 99 ? -1.423 -0.801 6.614 1.00 93.62 99 VAL A N 1
ATOM 781 C CA . VAL A 1 99 ? -0.247 0.046 6.444 1.00 93.62 99 VAL A CA 1
ATOM 782 C C . VAL A 1 99 ? 0.645 -0.114 7.659 1.00 93.62 99 VAL A C 1
ATOM 784 O O . VAL A 1 99 ? 0.213 0.135 8.781 1.00 93.62 99 VAL A O 1
ATOM 787 N N . LYS A 1 100 ? 1.901 -0.494 7.438 1.00 94.81 100 LYS A N 1
ATOM 788 C CA . LYS A 1 100 ? 2.935 -0.576 8.469 1.00 94.81 100 LYS A CA 1
ATOM 789 C C . LYS A 1 100 ? 4.060 0.388 8.135 1.00 94.81 100 LYS A C 1
ATOM 791 O O . LYS A 1 100 ? 4.590 0.368 7.026 1.00 94.81 100 LYS A O 1
ATOM 796 N N . SER A 1 101 ? 4.443 1.229 9.085 1.00 93.75 101 S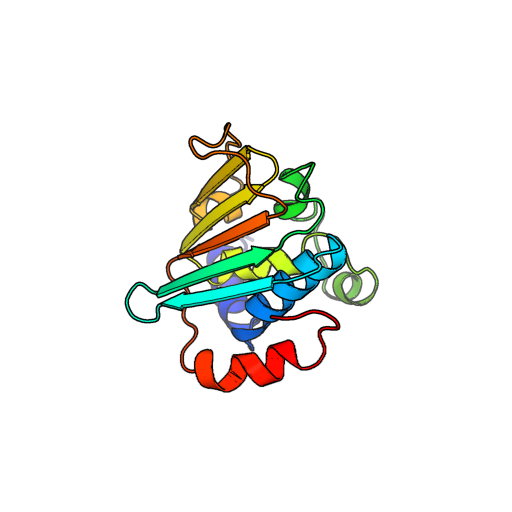ER A N 1
ATOM 797 C CA . SER A 1 101 ? 5.583 2.130 8.923 1.00 93.75 101 SER A CA 1
ATOM 798 C C . SER A 1 101 ? 6.074 2.623 10.273 1.00 93.75 101 SER A C 1
ATOM 800 O O . SER A 1 101 ? 5.268 2.871 11.162 1.00 93.75 101 SER A O 1
ATOM 802 N N . ARG A 1 102 ? 7.395 2.766 10.438 1.00 92.31 102 ARG A N 1
ATOM 803 C CA . ARG A 1 102 ? 8.016 3.346 11.647 1.00 92.31 102 ARG A CA 1
ATOM 804 C C . ARG A 1 102 ? 7.569 2.692 12.968 1.00 92.31 102 ARG A C 1
ATOM 806 O O . ARG A 1 102 ? 7.460 3.360 13.990 1.00 92.31 102 ARG A O 1
ATOM 813 N N . GLY A 1 103 ? 7.308 1.383 12.948 1.00 92.50 103 GLY A N 1
ATOM 814 C CA . GLY A 1 103 ? 6.822 0.641 14.119 1.00 92.50 103 GLY A CA 1
ATOM 815 C C . GLY A 1 103 ? 5.340 0.856 14.443 1.00 92.50 103 GLY A C 1
ATOM 816 O O . GLY A 1 103 ? 4.883 0.391 15.479 1.00 92.50 103 GLY A O 1
ATOM 817 N N . GLN A 1 104 ? 4.586 1.519 13.568 1.00 93.31 104 GLN A N 1
ATOM 818 C CA . GLN A 1 104 ? 3.142 1.710 13.674 1.00 93.31 104 GLN A CA 1
ATOM 819 C C . GLN A 1 104 ? 2.400 0.882 12.625 1.00 93.31 104 GLN A C 1
ATOM 821 O O . GLN A 1 104 ? 2.953 0.556 11.570 1.00 93.31 104 GLN A O 1
ATOM 826 N N . CYS A 1 105 ? 1.143 0.561 12.916 1.00 94.19 105 CYS A N 1
ATOM 827 C CA . CYS A 1 105 ? 0.253 -0.208 12.063 1.00 94.19 105 CYS A CA 1
ATOM 828 C C . CYS A 1 105 ? -1.143 0.425 12.042 1.00 94.19 105 CYS A C 1
ATOM 830 O O . CYS A 1 105 ? -1.706 0.719 13.093 1.00 94.19 105 CYS A O 1
ATOM 832 N N . ALA A 1 106 ? -1.703 0.587 10.846 1.00 92.75 106 ALA A N 1
ATOM 833 C CA . ALA A 1 106 ? -3.107 0.904 10.623 1.00 92.75 106 ALA A CA 1
ATOM 834 C C . ALA A 1 106 ? -3.730 -0.230 9.811 1.00 92.75 106 ALA A C 1
ATOM 836 O O . ALA A 1 106 ? -3.274 -0.513 8.706 1.00 92.75 106 ALA A O 1
ATOM 837 N N . ASP A 1 107 ? -4.752 -0.875 10.356 1.00 94.88 107 ASP A N 1
ATOM 838 C CA . ASP A 1 107 ? -5.439 -2.012 9.745 1.00 94.88 107 ASP A CA 1
ATOM 839 C C . ASP A 1 107 ? -6.935 -1.733 9.744 1.00 94.88 107 ASP A C 1
ATOM 841 O O . ASP A 1 107 ? -7.550 -1.599 10.803 1.00 94.88 107 ASP A O 1
ATOM 845 N N . PHE A 1 108 ? -7.511 -1.573 8.557 1.00 92.50 108 PHE A N 1
ATOM 846 C CA . PHE A 1 108 ? -8.873 -1.080 8.445 1.00 92.50 108 PHE A CA 1
ATOM 847 C C . PHE A 1 108 ? -9.616 -1.619 7.226 1.00 92.50 108 PHE A C 1
ATOM 849 O O . PHE A 1 108 ? -9.055 -1.869 6.153 1.00 92.50 108 PHE A O 1
ATOM 856 N N . ASP A 1 109 ? -10.931 -1.747 7.400 1.00 92.06 109 ASP A N 1
ATOM 857 C CA . ASP A 1 109 ? -11.866 -1.932 6.300 1.00 92.06 109 ASP A CA 1
ATOM 858 C C . ASP A 1 109 ? -11.998 -0.619 5.518 1.00 92.06 109 ASP A C 1
ATOM 860 O O . ASP A 1 109 ? -12.214 0.464 6.070 1.00 92.06 109 ASP A O 1
ATOM 864 N N . THR A 1 110 ? -11.840 -0.711 4.206 1.00 87.56 110 THR A N 1
ATOM 865 C CA . THR A 1 110 ? -11.835 0.467 3.334 1.00 87.56 110 THR A CA 1
ATOM 866 C C . THR A 1 110 ? -13.213 1.100 3.181 1.00 87.56 110 THR A C 1
ATOM 868 O O . THR A 1 110 ? -13.297 2.317 3.024 1.00 87.56 110 THR A O 1
ATOM 871 N N . ALA A 1 111 ? -14.301 0.330 3.293 1.00 85.81 111 ALA A N 1
ATOM 872 C CA . ALA A 1 111 ? -15.649 0.882 3.289 1.00 85.81 111 ALA A CA 1
ATOM 873 C C . ALA A 1 111 ? -15.924 1.651 4.590 1.00 85.81 111 ALA A C 1
ATOM 875 O O . ALA A 1 111 ? -16.501 2.737 4.539 1.00 85.81 111 ALA A O 1
ATOM 876 N N . ALA A 1 112 ? -15.446 1.154 5.735 1.00 83.44 112 ALA A N 1
ATOM 877 C CA . ALA A 1 112 ? -15.496 1.880 7.004 1.00 83.44 112 ALA A CA 1
ATOM 878 C C . ALA A 1 112 ? -14.685 3.188 6.946 1.00 83.44 112 ALA A C 1
ATOM 880 O O . ALA A 1 112 ? -15.176 4.232 7.386 1.00 83.44 112 ALA A O 1
ATOM 881 N N . ALA A 1 113 ? -13.493 3.156 6.339 1.00 82.81 113 ALA A N 1
ATOM 882 C CA . ALA A 1 113 ? -12.661 4.338 6.103 1.00 82.81 113 ALA A CA 1
ATOM 883 C C . ALA A 1 113 ? -13.358 5.379 5.211 1.00 82.81 113 ALA A C 1
ATOM 885 O O . ALA A 1 113 ? 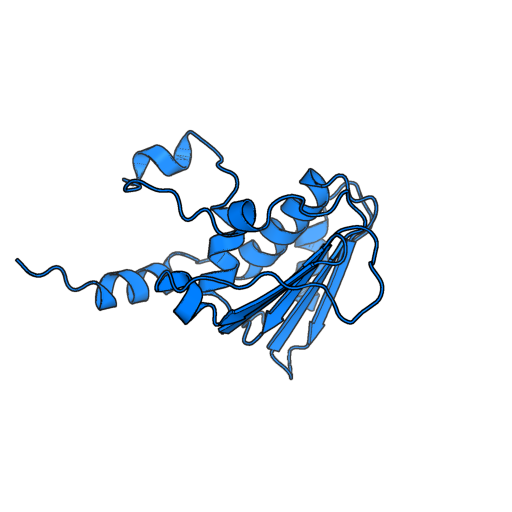-13.398 6.563 5.543 1.00 82.81 113 ALA A O 1
ATOM 886 N N . LEU A 1 114 ? -13.961 4.936 4.101 1.00 80.00 114 LEU A N 1
ATOM 887 C CA . LEU A 1 114 ? -14.749 5.779 3.192 1.00 80.00 114 LEU A CA 1
ATOM 888 C C . LEU A 1 114 ? -15.991 6.364 3.880 1.00 80.00 114 LEU A C 1
ATOM 890 O O . LEU A 1 114 ? -16.369 7.504 3.612 1.00 80.00 114 LEU A O 1
ATOM 894 N N . ALA A 1 115 ? -16.586 5.621 4.816 1.00 81.25 115 ALA A N 1
ATOM 895 C CA . ALA A 1 115 ? -17.664 6.087 5.686 1.00 81.25 115 ALA A CA 1
ATOM 896 C C . ALA A 1 115 ? -17.183 7.009 6.827 1.00 81.25 115 ALA A C 1
ATOM 898 O O . ALA A 1 115 ? -17.978 7.369 7.694 1.00 81.25 115 ALA A O 1
ATOM 899 N N . ARG A 1 116 ? -15.904 7.421 6.820 1.00 78.44 116 ARG A N 1
ATOM 900 C CA . ARG A 1 116 ? -15.274 8.304 7.817 1.00 78.44 116 ARG A CA 1
ATOM 901 C C . ARG A 1 116 ? -15.267 7.724 9.230 1.00 78.44 116 ARG A C 1
ATOM 903 O O . ARG A 1 116 ? -15.276 8.465 10.212 1.00 78.44 116 ARG A O 1
ATOM 910 N N . THR A 1 117 ? -15.238 6.399 9.334 1.00 81.81 117 THR A N 1
ATOM 911 C CA . THR A 1 117 ? -14.965 5.740 10.612 1.00 81.81 117 THR A CA 1
ATOM 912 C C . THR A 1 117 ? -13.515 6.038 11.003 1.00 81.81 117 THR A C 1
ATOM 914 O O . THR A 1 117 ? -12.640 5.939 10.138 1.00 81.81 117 THR A O 1
ATOM 917 N N . PRO A 1 118 ? -13.237 6.414 12.266 1.00 82.56 118 PRO A N 1
ATOM 918 C CA . PRO A 1 118 ? -11.870 6.573 12.741 1.00 82.56 118 PRO A CA 1
ATOM 919 C C . PRO A 1 118 ? -11.046 5.306 12.489 1.00 82.56 118 PRO A C 1
ATOM 921 O O . PRO A 1 118 ? -11.535 4.195 12.690 1.00 82.56 118 PRO A O 1
ATOM 924 N N . ILE A 1 119 ? -9.806 5.487 12.041 1.00 87.31 119 ILE A N 1
ATOM 925 C CA . ILE A 1 119 ? -8.843 4.403 11.855 1.00 87.31 119 ILE A CA 1
ATOM 926 C C . ILE A 1 119 ? -7.854 4.472 13.005 1.00 87.31 119 ILE A C 1
ATOM 928 O O . ILE A 1 119 ? -7.169 5.482 13.178 1.00 87.31 119 ILE A O 1
ATOM 932 N N . ASP A 1 120 ? -7.782 3.391 13.770 1.00 90.25 120 ASP A N 1
ATOM 933 C CA . ASP A 1 120 ? -6.825 3.274 14.856 1.00 90.25 120 ASP A CA 1
ATOM 934 C C . ASP A 1 120 ? -5.428 2.996 14.299 1.00 90.25 120 ASP A C 1
ATOM 936 O O . ASP A 1 120 ? -5.228 2.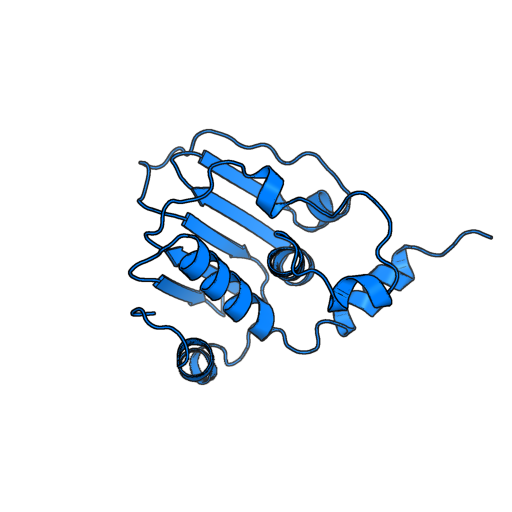140 13.432 1.00 90.25 120 ASP A O 1
ATOM 940 N N . VAL A 1 121 ? -4.451 3.733 14.823 1.00 91.94 121 VAL A N 1
ATOM 941 C CA . VAL A 1 121 ? -3.030 3.500 14.571 1.00 91.94 121 VAL A CA 1
ATOM 942 C C . VAL A 1 121 ? -2.431 2.958 15.855 1.00 91.94 121 VAL A C 1
ATOM 944 O O . VAL A 1 121 ? -2.390 3.651 16.872 1.00 91.94 121 VAL A O 1
ATOM 947 N N . THR A 1 122 ? -1.972 1.715 15.814 1.00 93.56 122 THR A N 1
ATOM 948 C CA . THR A 1 122 ? -1.394 1.029 16.970 1.00 93.56 122 THR A CA 1
ATOM 949 C C . THR A 1 122 ? 0.093 0.791 16.765 1.00 93.56 122 THR A C 1
ATOM 951 O O . THR A 1 122 ? 0.605 0.863 15.648 1.00 93.56 122 THR A O 1
ATOM 954 N N . GLU A 1 123 ? 0.808 0.468 17.839 1.00 93.12 123 GLU A N 1
ATOM 955 C CA . GLU A 1 123 ? 2.150 -0.095 17.702 1.00 93.12 123 GLU A CA 1
ATOM 956 C C . GLU A 1 123 ? 2.082 -1.431 16.949 1.00 93.12 123 GLU A C 1
ATOM 958 O O . GLU A 1 123 ? 1.158 -2.231 17.124 1.00 93.12 123 GLU A O 1
ATOM 963 N N . SER A 1 124 ? 3.052 -1.651 16.068 1.00 89.38 124 SER A N 1
ATOM 964 C CA . SER A 1 124 ? 3.212 -2.903 15.340 1.00 89.38 124 SER A CA 1
ATOM 965 C C . SER A 1 124 ? 3.726 -3.987 16.286 1.00 89.38 124 SER A C 1
ATOM 967 O O . SER A 1 124 ? 4.717 -3.790 16.984 1.00 89.38 124 SER A O 1
ATOM 969 N N . ALA A 1 125 ? 3.094 -5.163 16.262 1.00 82.50 125 ALA A N 1
ATOM 970 C CA . ALA A 1 125 ? 3.584 -6.344 16.979 1.00 82.50 125 ALA A CA 1
ATOM 971 C C . ALA A 1 125 ? 4.886 -6.908 16.373 1.00 82.50 125 ALA A C 1
ATOM 973 O O . ALA A 1 125 ? 5.631 -7.630 17.033 1.00 82.50 125 ALA A O 1
ATOM 974 N N . GLU A 1 126 ? 5.152 -6.591 15.105 1.00 81.69 126 GLU A N 1
ATOM 975 C CA . GLU A 1 126 ? 6.380 -6.954 14.402 1.00 81.69 126 GLU A CA 1
ATOM 976 C C . GLU A 1 126 ? 7.470 -5.904 14.626 1.00 81.69 126 GLU A C 1
ATOM 978 O O . GLU A 1 126 ? 7.179 -4.710 14.753 1.00 81.69 126 GLU A O 1
ATOM 983 N N . ALA A 1 127 ? 8.730 -6.353 14.609 1.00 80.56 127 ALA A N 1
ATOM 984 C CA . ALA A 1 127 ? 9.885 -5.468 14.688 1.00 80.56 127 ALA A CA 1
ATOM 985 C C . ALA A 1 127 ? 9.813 -4.374 13.602 1.00 80.56 127 ALA A C 1
ATOM 987 O O . ALA A 1 127 ? 9.472 -4.687 12.456 1.00 80.56 127 ALA A O 1
ATOM 988 N N . PRO A 1 128 ? 10.155 -3.112 13.923 1.00 80.75 128 PRO A N 1
ATOM 989 C CA . PRO A 1 128 ? 10.130 -2.033 12.946 1.00 80.75 128 PRO A CA 1
ATOM 990 C C . PRO A 1 128 ? 11.002 -2.366 11.734 1.00 80.75 128 PRO A C 1
ATOM 992 O O . PRO A 1 128 ? 12.202 -2.614 11.865 1.00 80.75 128 PRO A O 1
ATOM 995 N N . THR A 1 129 ? 10.399 -2.348 10.550 1.00 82.94 129 THR A N 1
ATOM 996 C CA . THR A 1 129 ? 11.115 -2.440 9.278 1.00 82.94 129 THR A CA 1
ATOM 997 C C . THR A 1 129 ? 11.442 -1.043 8.764 1.00 82.94 129 THR A C 1
ATOM 999 O O . THR A 1 129 ? 10.726 -0.079 9.048 1.00 82.94 129 THR A O 1
ATOM 1002 N N . GLU A 1 130 ? 12.525 -0.920 7.996 1.00 90.31 130 GLU A N 1
ATOM 1003 C CA . GLU A 1 130 ? 12.815 0.313 7.260 1.00 90.31 130 GLU A CA 1
ATOM 1004 C C . GLU A 1 130 ? 11.667 0.614 6.280 1.00 90.31 130 GLU A C 1
ATOM 1006 O O . GLU A 1 130 ? 11.140 -0.299 5.646 1.00 90.31 130 GLU A O 1
ATOM 1011 N N . GLY A 1 131 ? 11.281 1.888 6.175 1.00 94.38 131 GLY A N 1
ATOM 1012 C CA . GLY A 1 131 ? 10.278 2.378 5.230 1.00 94.38 131 GLY A CA 1
ATOM 1013 C C . GLY A 1 131 ? 8.825 2.013 5.531 1.00 94.38 131 GLY A C 1
ATOM 1014 O O . GLY A 1 131 ? 8.333 2.212 6.649 1.00 94.38 131 GLY A O 1
ATOM 1015 N N . THR A 1 132 ? 8.103 1.609 4.488 1.00 94.50 132 THR A N 1
ATOM 1016 C CA . THR A 1 132 ? 6.646 1.420 4.505 1.00 94.50 132 THR A CA 1
ATOM 1017 C C . THR A 1 132 ? 6.288 0.085 3.875 1.00 94.50 132 THR A C 1
ATOM 1019 O O . THR A 1 132 ? 6.828 -0.286 2.835 1.00 94.50 132 THR A O 1
ATOM 1022 N N . GLN A 1 133 ? 5.330 -0.615 4.471 1.00 95.75 133 GLN A N 1
ATOM 1023 C CA . GLN A 1 133 ? 4.626 -1.730 3.855 1.00 95.75 133 GLN A CA 1
ATOM 1024 C C . GLN A 1 133 ? 3.144 -1.382 3.745 1.00 95.75 133 GLN A C 1
ATOM 1026 O O . GLN A 1 133 ? 2.525 -0.974 4.727 1.00 95.75 133 GLN A O 1
ATOM 1031 N N . ILE A 1 134 ? 2.576 -1.573 2.559 1.00 94.50 134 ILE A N 1
ATOM 1032 C CA . ILE A 1 134 ? 1.145 -1.438 2.293 1.00 94.50 134 ILE A CA 1
ATOM 1033 C C . ILE A 1 134 ? 0.649 -2.771 1.745 1.00 94.50 134 ILE A C 1
ATOM 1035 O O . ILE A 1 134 ? 1.149 -3.246 0.728 1.00 94.50 134 ILE A O 1
ATOM 1039 N N . GLU A 1 135 ? -0.330 -3.362 2.416 1.00 95.94 135 GLU A N 1
ATOM 1040 C CA . GLU A 1 135 ? -0.993 -4.601 2.024 1.00 95.94 135 GLU A CA 1
ATOM 1041 C C . GLU A 1 135 ? -2.467 -4.322 1.723 1.00 95.94 135 GLU A C 1
ATOM 1043 O O . GLU A 1 135 ? -3.189 -3.705 2.507 1.00 95.94 135 GLU A O 1
ATOM 1048 N N . LEU A 1 136 ? -2.898 -4.750 0.544 1.00 95.12 136 LEU A N 1
ATOM 1049 C CA . LEU A 1 136 ? -4.207 -4.491 -0.029 1.00 95.12 136 LEU A CA 1
ATOM 1050 C C . LEU A 1 136 ? -4.905 -5.818 -0.309 1.00 95.12 136 LEU A C 1
ATOM 1052 O O . LEU A 1 136 ? -4.413 -6.613 -1.108 1.00 95.12 136 LEU A O 1
ATOM 1056 N N . HIS A 1 137 ? -6.068 -6.034 0.303 1.00 95.69 137 HIS A N 1
ATOM 1057 C CA . HIS A 1 137 ? -6.850 -7.261 0.136 1.00 95.69 137 HIS A CA 1
ATOM 1058 C C . HIS A 1 137 ? -8.079 -7.056 -0.745 1.00 95.69 137 HIS A C 1
ATOM 1060 O O . HIS A 1 137 ? -8.686 -5.986 -0.750 1.00 95.69 137 HIS A O 1
ATOM 1066 N N . GLY A 1 138 ? -8.499 -8.114 -1.436 1.00 92.44 138 GLY A N 1
ATOM 1067 C CA . GLY A 1 138 ? -9.665 -8.076 -2.317 1.00 92.44 138 GLY A CA 1
ATOM 1068 C C . GLY A 1 138 ? -9.4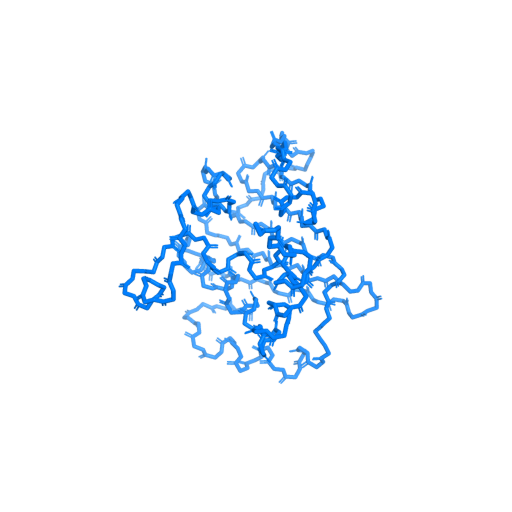14 -7.301 -3.611 1.00 92.44 138 GLY A C 1
ATOM 1069 O O . GLY A 1 138 ? -10.372 -6.901 -4.269 1.00 92.44 138 GLY A O 1
ATOM 1070 N N . VAL A 1 139 ? -8.146 -7.089 -3.968 1.00 89.69 139 VAL A N 1
ATOM 1071 C CA . VAL A 1 139 ? -7.755 -6.341 -5.162 1.00 89.69 139 VAL A CA 1
ATOM 1072 C C . VAL A 1 139 ? -7.910 -7.208 -6.419 1.00 89.69 139 VAL A C 1
ATOM 1074 O O . VAL A 1 139 ? -7.520 -8.375 -6.432 1.00 89.69 139 VAL A O 1
ATOM 1077 N N . ASP A 1 140 ? -8.492 -6.653 -7.484 1.00 87.12 140 ASP A N 1
ATOM 1078 C CA . ASP A 1 140 ? -8.692 -7.351 -8.764 1.00 87.12 140 ASP A CA 1
ATOM 1079 C C . ASP A 1 140 ? -7.717 -6.840 -9.834 1.00 87.12 140 ASP A C 1
ATOM 1081 O O . ASP A 1 140 ? -8.039 -5.944 -10.622 1.00 87.12 140 ASP A O 1
ATOM 1085 N N . LEU A 1 141 ? -6.508 -7.410 -9.855 1.00 86.75 141 LEU A N 1
ATOM 1086 C CA . LEU A 1 141 ? -5.428 -7.060 -10.786 1.00 86.75 141 LEU A CA 1
ATOM 1087 C C . LEU A 1 141 ? -5.044 -8.252 -11.680 1.00 86.75 141 LEU A C 1
ATOM 1089 O O . LEU A 1 141 ? -3.915 -8.752 -11.594 1.00 86.75 141 LEU A O 1
ATOM 1093 N N . PRO A 1 142 ? -5.958 -8.726 -12.552 1.00 81.56 142 PRO A N 1
ATOM 1094 C CA . PRO A 1 142 ? -5.607 -9.743 -13.532 1.00 81.56 142 PRO A CA 1
ATOM 1095 C C . PRO A 1 142 ? -4.450 -9.225 -14.387 1.00 81.56 142 PRO A C 1
ATOM 1097 O O . PRO A 1 142 ? -4.350 -8.031 -14.659 1.00 81.56 142 PRO A O 1
ATOM 1100 N N . ASP A 1 143 ? -3.545 -10.114 -14.779 1.00 85.50 143 ASP A N 1
ATOM 1101 C CA . ASP A 1 143 ? -2.415 -9.790 -15.652 1.00 85.50 143 ASP A CA 1
ATOM 1102 C C . ASP A 1 143 ? -1.393 -8.782 -15.091 1.00 85.50 143 ASP A C 1
ATOM 1104 O O . ASP A 1 143 ? -0.512 -8.356 -15.843 1.00 85.50 143 ASP A O 1
ATOM 1108 N N . LEU A 1 144 ? -1.422 -8.430 -13.793 1.00 87.75 144 LEU A N 1
ATOM 1109 C CA . LEU A 1 144 ? -0.415 -7.532 -13.202 1.00 87.75 144 LEU A CA 1
ATOM 1110 C C . LEU A 1 144 ? 1.012 -8.012 -13.480 1.00 87.75 144 LEU A C 1
ATOM 1112 O O . LEU A 1 144 ? 1.860 -7.209 -13.854 1.00 87.75 144 LEU A O 1
ATOM 1116 N N . ALA A 1 145 ? 1.257 -9.320 -13.387 1.00 86.62 145 ALA A N 1
ATOM 1117 C CA . ALA A 1 145 ? 2.559 -9.917 -13.682 1.00 86.62 145 ALA A CA 1
ATOM 1118 C C . ALA A 1 145 ? 3.069 -9.581 -15.097 1.00 86.62 145 ALA A C 1
ATOM 1120 O O . ALA A 1 145 ? 4.265 -9.396 -15.294 1.00 86.62 145 ALA A O 1
ATOM 1121 N N . SER A 1 146 ? 2.170 -9.445 -16.078 1.00 86.81 146 SER A N 1
ATOM 1122 C CA . SER A 1 146 ? 2.534 -9.080 -17.455 1.00 86.81 146 SER A CA 1
ATOM 1123 C C . SER A 1 146 ? 2.772 -7.577 -17.650 1.00 86.81 146 SER A C 1
ATOM 1125 O O . SER A 1 146 ? 3.411 -7.176 -18.620 1.00 86.81 146 SER A O 1
ATOM 1127 N N . ARG A 1 147 ? 2.266 -6.739 -16.735 1.00 88.12 147 ARG A N 1
ATOM 1128 C CA . ARG A 1 147 ? 2.296 -5.269 -16.829 1.00 88.12 147 ARG A CA 1
ATOM 1129 C C . ARG A 1 147 ? 3.289 -4.618 -15.878 1.00 88.12 147 ARG A C 1
ATOM 1131 O O . ARG A 1 147 ? 3.696 -3.489 -16.138 1.00 88.12 147 ARG A O 1
ATOM 1138 N N . ILE A 1 148 ? 3.686 -5.301 -14.804 1.00 88.56 148 ILE A N 1
ATOM 1139 C CA . ILE A 1 148 ? 4.510 -4.724 -13.735 1.00 88.56 148 ILE A CA 1
ATOM 1140 C C . ILE A 1 148 ? 5.822 -4.152 -14.278 1.00 88.56 148 ILE A C 1
ATOM 1142 O O . ILE A 1 148 ? 6.165 -3.023 -13.955 1.00 88.56 148 ILE A O 1
ATOM 1146 N N . ALA A 1 149 ? 6.473 -4.840 -15.221 1.00 88.12 149 ALA A N 1
ATOM 1147 C CA . ALA A 1 149 ? 7.686 -4.343 -15.869 1.00 88.12 149 ALA A CA 1
ATOM 1148 C C . ALA A 1 149 ? 7.470 -2.987 -16.567 1.00 88.12 149 ALA A C 1
ATOM 1150 O O . ALA A 1 149 ? 8.305 -2.093 -16.460 1.00 88.12 149 ALA A O 1
ATOM 1151 N N . THR A 1 150 ? 6.333 -2.801 -17.245 1.00 88.69 150 THR A N 1
ATOM 1152 C CA . THR A 1 150 ? 5.978 -1.528 -17.891 1.00 88.69 150 THR A CA 1
ATOM 1153 C C . THR A 1 150 ? 5.648 -0.446 -16.868 1.00 88.69 150 THR A C 1
ATOM 1155 O O . THR A 1 150 ? 6.088 0.689 -17.030 1.00 88.69 150 THR A O 1
ATOM 1158 N N . LEU A 1 151 ? 4.918 -0.790 -15.802 1.00 86.62 151 LEU A N 1
ATOM 1159 C CA . LEU A 1 151 ? 4.588 0.142 -14.716 1.00 86.62 151 LEU A CA 1
ATOM 1160 C C . LEU A 1 151 ? 5.853 0.636 -13.992 1.00 86.62 151 LEU A C 1
ATOM 1162 O O . LEU A 1 151 ? 5.932 1.797 -13.594 1.00 86.62 151 LEU A O 1
ATOM 1166 N N . CYS A 1 152 ? 6.862 -0.228 -13.877 1.00 88.31 152 CYS A N 1
ATOM 1167 C CA . CYS A 1 152 ? 8.129 0.060 -13.213 1.00 88.31 152 CYS A CA 1
ATOM 1168 C C . CYS A 1 152 ? 9.182 0.708 -14.129 1.00 88.31 152 CYS A C 1
ATOM 1170 O O . CYS A 1 152 ? 10.143 1.276 -13.619 1.00 88.31 152 CYS A O 1
ATOM 1172 N N . ALA A 1 153 ? 9.013 0.691 -15.459 1.00 84.06 153 ALA A N 1
ATOM 1173 C CA . ALA A 1 153 ? 10.036 1.122 -16.425 1.00 84.06 153 ALA A CA 1
ATOM 1174 C C . ALA A 1 153 ? 10.506 2.585 -16.268 1.00 84.06 153 ALA A C 1
ATOM 1176 O O . ALA A 1 153 ? 11.584 2.940 -16.740 1.00 84.06 153 ALA A O 1
ATOM 1177 N N . GLY A 1 154 ? 9.711 3.437 -15.612 1.00 80.50 154 GLY A N 1
ATOM 1178 C CA . GLY A 1 154 ? 10.049 4.835 -15.324 1.00 80.50 154 GLY A CA 1
ATOM 1179 C C . GLY A 1 154 ? 10.639 5.093 -13.933 1.00 80.50 154 GLY A C 1
ATOM 1180 O O . GLY A 1 154 ? 10.888 6.252 -13.591 1.00 80.50 154 GLY A O 1
ATOM 1181 N N . PHE A 1 155 ? 10.825 4.062 -13.104 1.00 82.06 155 PHE A N 1
ATOM 1182 C CA . PHE A 1 155 ? 11.329 4.224 -11.743 1.00 82.06 155 PHE A CA 1
ATOM 1183 C C . PHE A 1 155 ? 12.863 4.169 -11.707 1.00 82.06 155 PHE A C 1
ATOM 1185 O O . PHE A 1 155 ? 13.462 3.251 -12.258 1.00 82.06 155 PHE A O 1
ATOM 1192 N N . PRO A 1 156 ? 13.529 5.135 -11.043 1.00 82.44 156 PRO A N 1
ATOM 1193 C CA . PRO A 1 156 ? 14.991 5.216 -11.006 1.00 82.44 156 PRO A CA 1
ATOM 1194 C C . PRO A 1 156 ? 15.636 4.230 -10.017 1.00 82.44 156 PRO A C 1
ATOM 1196 O O . PRO A 1 156 ? 16.845 4.284 -9.801 1.00 82.44 156 PRO A O 1
ATOM 1199 N N . VAL A 1 157 ? 14.837 3.373 -9.379 1.00 87.19 157 VAL A N 1
ATOM 1200 C CA . VAL A 1 157 ? 15.258 2.423 -8.346 1.00 87.19 157 VAL A CA 1
ATOM 1201 C C . VAL A 1 157 ? 14.808 1.014 -8.720 1.00 87.19 157 VAL A C 1
ATOM 1203 O O . VAL A 1 157 ? 13.814 0.888 -9.436 1.00 87.19 157 VAL A O 1
ATOM 1206 N N . PRO A 1 158 ? 15.496 -0.038 -8.243 1.00 91.19 158 PRO A N 1
ATOM 1207 C CA . PRO A 1 158 ? 15.024 -1.407 -8.397 1.00 91.19 158 PRO A CA 1
ATOM 1208 C C . PRO A 1 158 ? 13.614 -1.572 -7.819 1.00 91.19 158 PRO A C 1
ATOM 1210 O O . PRO A 1 158 ? 13.353 -1.134 -6.692 1.00 91.19 158 PRO A O 1
ATOM 1213 N N . VAL A 1 159 ? 12.740 -2.205 -8.602 1.00 88.31 159 VAL A N 1
ATOM 1214 C CA . VAL A 1 159 ? 11.383 -2.623 -8.228 1.00 88.31 159 VAL A CA 1
ATOM 1215 C C . VAL A 1 159 ? 11.211 -4.093 -8.571 1.00 88.31 159 VAL A C 1
ATOM 1217 O O . VAL A 1 159 ? 11.687 -4.471 -9.668 1.00 88.31 159 VAL A O 1
#

Sequence (159 aa):
VRINDEGSLRNQRFAFTDRFTLVSELLQNARRAGARSITVDHDAVTRTLTVRDNGRGIDDFQKLLTFNESGWDEPTCEAENPFGVGFSRCLYATSRCIVKSRGQCADFDTAAALARTPIDVTESAEAPTEGTQIELHGVDLPDLASRIATLCAGFPVPV

Organism: Hemiselmis andersenii (NCBI:txid464988)